Protein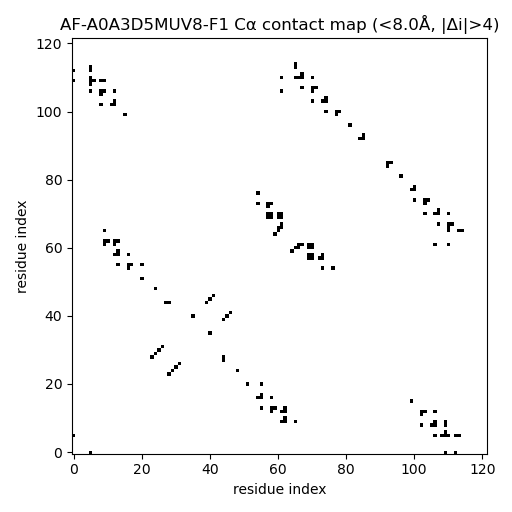 AF-A0A3D5MUV8-F1 (afdb_monomer)

Solvent-accessible surface area (backbone atoms only — not comparable to full-atom values): 6501 Å² total; per-residue (Å²): 137,54,68,70,56,32,53,49,41,34,52,46,48,39,54,48,43,51,50,52,44,54,51,50,46,42,62,73,48,60,68,50,51,91,74,64,47,78,63,52,45,62,74,50,47,50,56,50,53,52,51,48,50,51,53,45,52,26,32,46,36,27,52,77,68,40,32,53,65,29,26,51,50,45,40,56,49,50,55,55,54,43,56,62,48,60,71,50,86,58,76,66,54,56,57,57,45,54,52,51,51,50,51,34,54,49,30,37,54,28,22,52,51,56,51,54,53,63,59,71,78,107

Foldseek 3Di:
DDLVLLLVLLVVLLVVLVVVLVVCCCVQDVPCVVVDDPVCCVPPVVVSVVLSVLLNVLSVCCNPVVDLVSLVVNLVSLVVVLVVQVVVPDPVSVVVSVVSNVSSVVSNVSSVVVVVVVVVVD

pLDDT: mean 83.93, std 10.32, range [44.41, 94.69]

Sequence (122 aa):
MNEEEAVRVIKQIRNSSIGITVLYFMFSVILPIRSFEADMFIYEIIPIVVMLAIFNGLAFGVYRYRSRVCAIVLFIFSIFMLKELLAIDGKAPLLICAMLWYIYYKGIKATFYFHNNRLADY

Radius of gyration: 16.48 Å; Cα contacts (8 Å, |Δi|>4): 92; chains: 1; bounding box: 38×30×50 Å

Secondary structure (DSSP, 8-state):
--HHHHHHHHHHHHHHHHHHHHHHHIIIIITTGGG--HHHIIIIIHHHHHHHHHHHHHHHHHHHH--HHHHHHHHHHHHHHHHHHHTS--HHHHHHHHHHHHHHHHHHHHHHHHHHHHHHT-

Nearest PDB structures (foldseek):
  8e0m-assembly2_E  TM=4.692E-01  e=4.981E+00  synthetic construct
  2kx9-assembly1_A  TM=3.921E-01  e=5.869E+00  Escherichia coli K-12

Mean predicted aligned error: 5.88 Å

Structure (mmCIF, N/CA/C/O backbone):
data_AF-A0A3D5MUV8-F1
#
_entry.id   AF-A0A3D5MUV8-F1
#
loop_
_atom_site.group_PDB
_atom_site.id
_atom_site.type_symbol
_atom_site.label_atom_id
_atom_site.label_alt_id
_atom_site.label_comp_id
_atom_site.label_asym_id
_atom_site.label_entity_id
_atom_site.label_seq_id
_atom_site.pdbx_PDB_ins_code
_atom_site.Cartn_x
_atom_site.Cartn_y
_atom_site.Cartn_z
_atom_site.occupancy
_atom_site.B_iso_or_equiv
_atom_site.auth_seq_id
_atom_site.auth_comp_id
_atom_site.auth_asym_id
_atom_site.auth_atom_id
_atom_site.pdbx_PDB_model_num
ATOM 1 N N . MET A 1 1 ? -12.946 7.926 16.228 1.00 82.31 1 MET A N 1
ATOM 2 C CA . MET A 1 1 ? -13.227 7.246 14.948 1.00 82.31 1 MET A CA 1
ATOM 3 C C . MET A 1 1 ? -14.441 6.368 15.169 1.00 82.31 1 MET A C 1
ATOM 5 O O . MET A 1 1 ? -14.496 5.704 16.198 1.00 82.31 1 MET A O 1
ATOM 9 N N . ASN A 1 2 ? -15.415 6.442 14.268 1.00 89.75 2 ASN A N 1
ATOM 10 C CA . ASN A 1 2 ? -16.637 5.636 14.303 1.00 89.75 2 ASN A CA 1
ATOM 11 C C . ASN A 1 2 ? -16.506 4.417 13.366 1.00 89.75 2 ASN A C 1
ATOM 13 O O . ASN A 1 2 ? -15.533 4.307 12.613 1.00 89.75 2 ASN A O 1
ATOM 17 N N . GLU A 1 3 ? -17.466 3.494 13.421 1.00 88.44 3 GLU A N 1
ATOM 18 C CA . GLU A 1 3 ? -17.416 2.252 12.642 1.00 88.44 3 GLU A CA 1
ATOM 19 C C . GLU A 1 3 ? -17.402 2.511 11.129 1.00 88.44 3 GLU A C 1
ATOM 21 O O . GLU A 1 3 ? -16.582 1.940 10.407 1.00 88.44 3 GLU A O 1
ATOM 26 N N . GLU A 1 4 ? -18.236 3.435 10.648 1.00 90.62 4 GLU A N 1
ATOM 27 C CA . GLU A 1 4 ? -18.293 3.799 9.231 1.00 90.62 4 GLU A CA 1
ATOM 28 C C . GLU A 1 4 ? -16.952 4.330 8.703 1.00 90.62 4 GLU A C 1
ATOM 30 O O . GLU A 1 4 ? -16.504 3.931 7.622 1.00 90.62 4 GLU A O 1
ATOM 35 N N . GLU A 1 5 ? -16.280 5.201 9.466 1.00 90.25 5 GLU A N 1
ATOM 36 C CA . GLU A 1 5 ? -14.949 5.711 9.130 1.00 90.25 5 GLU A CA 1
ATOM 37 C C . GLU A 1 5 ? -13.929 4.568 9.106 1.00 90.25 5 GLU A C 1
ATOM 39 O O . GLU A 1 5 ? -13.156 4.457 8.153 1.00 90.25 5 GLU A O 1
ATOM 44 N N . ALA A 1 6 ? -13.964 3.666 10.090 1.00 89.25 6 ALA A N 1
ATOM 45 C CA . ALA A 1 6 ? -13.054 2.525 10.161 1.00 89.25 6 ALA A CA 1
ATOM 46 C C . ALA A 1 6 ? -13.225 1.567 8.965 1.00 89.25 6 ALA A C 1
ATOM 48 O O . ALA A 1 6 ? -12.240 1.107 8.375 1.00 89.25 6 ALA A O 1
ATOM 49 N N . VAL A 1 7 ? -14.469 1.286 8.554 1.00 90.50 7 VAL A N 1
ATOM 50 C CA . VAL A 1 7 ? -14.760 0.485 7.354 1.00 90.50 7 VAL A CA 1
ATOM 51 C C . VAL A 1 7 ? -14.261 1.193 6.096 1.00 90.50 7 VAL A C 1
ATOM 53 O O . VAL A 1 7 ? -13.636 0.552 5.244 1.00 90.50 7 VAL A O 1
ATOM 56 N N . ARG A 1 8 ? -14.510 2.502 5.974 1.00 92.75 8 ARG A N 1
ATOM 57 C CA . ARG A 1 8 ? -14.096 3.305 4.817 1.00 92.75 8 ARG A CA 1
ATOM 58 C C . ARG A 1 8 ? -12.580 3.325 4.661 1.00 92.75 8 ARG A C 1
ATOM 60 O O . ARG A 1 8 ? -12.092 3.064 3.565 1.00 92.75 8 ARG A O 1
ATOM 67 N N . VAL A 1 9 ? -11.845 3.563 5.744 1.00 92.62 9 VAL A N 1
ATOM 68 C CA . VAL A 1 9 ? -10.375 3.575 5.751 1.00 92.62 9 VAL A CA 1
ATOM 69 C C . VAL A 1 9 ? -9.815 2.223 5.308 1.00 92.62 9 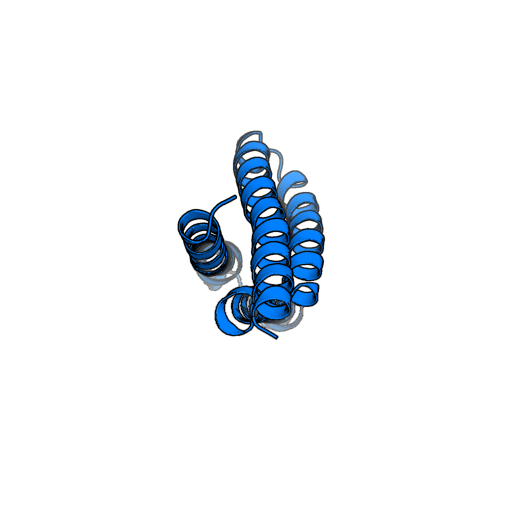VAL A C 1
ATOM 71 O O . 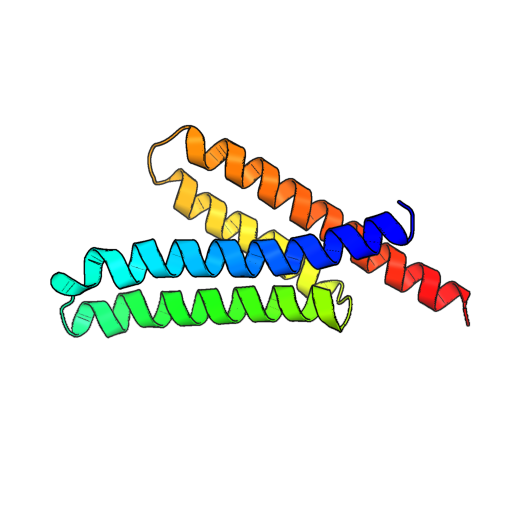VAL A 1 9 ? -8.905 2.166 4.487 1.00 92.62 9 VAL A O 1
ATOM 74 N N . ILE A 1 10 ? -10.383 1.111 5.776 1.00 92.00 10 ILE A N 1
ATOM 75 C CA . ILE A 1 10 ? -9.886 -0.218 5.394 1.00 92.00 10 ILE A CA 1
ATOM 76 C C . ILE A 1 10 ? -10.184 -0.555 3.926 1.00 92.00 10 ILE A C 1
ATOM 78 O O . ILE A 1 10 ? -9.354 -1.173 3.257 1.00 92.00 10 ILE A O 1
ATOM 82 N N . LYS A 1 11 ? -11.319 -0.097 3.383 1.00 92.44 11 LYS A N 1
ATOM 83 C CA . LYS A 1 11 ? -11.574 -0.153 1.934 1.00 92.44 11 LYS A CA 1
ATOM 84 C C . LYS A 1 11 ? -10.581 0.717 1.157 1.00 92.44 11 LYS A C 1
ATOM 86 O O . LYS A 1 11 ? -10.064 0.276 0.136 1.00 92.44 11 LYS A O 1
ATOM 91 N N . GLN A 1 12 ? -10.275 1.917 1.656 1.00 92.75 12 GLN A N 1
ATOM 92 C CA . GLN A 1 12 ? -9.291 2.810 1.040 1.00 92.75 12 GLN A CA 1
ATOM 93 C C . GLN A 1 12 ? -7.900 2.177 0.980 1.00 92.75 12 GLN A C 1
ATOM 95 O O . GLN A 1 12 ? -7.290 2.250 -0.074 1.00 92.75 12 GLN A O 1
ATOM 100 N N . ILE A 1 13 ? -7.442 1.493 2.035 1.00 92.81 13 ILE A N 1
ATOM 101 C CA . ILE A 1 13 ? -6.160 0.759 2.042 1.00 92.81 13 ILE A CA 1
ATOM 102 C C . ILE A 1 13 ? -6.096 -0.276 0.919 1.00 92.81 13 ILE A C 1
AT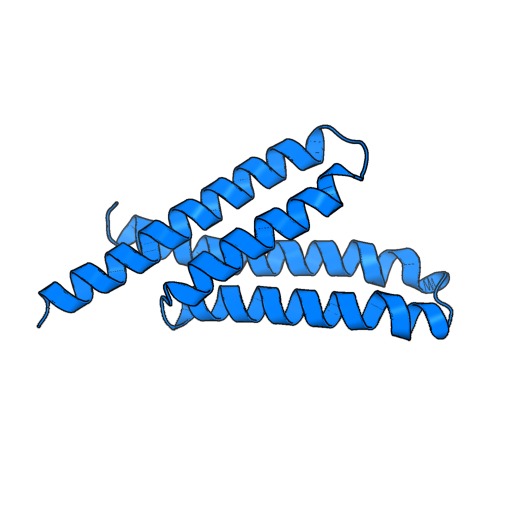OM 104 O O . ILE A 1 13 ? -5.073 -0.412 0.252 1.00 92.81 13 ILE A O 1
ATOM 108 N N . ARG A 1 14 ? -7.188 -1.016 0.698 1.00 92.94 14 ARG A N 1
ATOM 109 C CA . ARG A 1 14 ? -7.237 -2.015 -0.372 1.00 92.94 14 ARG A CA 1
ATOM 110 C C . ARG A 1 14 ? -7.221 -1.360 -1.750 1.00 92.94 14 ARG A C 1
ATOM 112 O O . ARG A 1 14 ? -6.476 -1.790 -2.624 1.00 92.94 14 ARG A O 1
ATOM 119 N N . ASN A 1 15 ? -8.024 -0.319 -1.943 1.00 92.62 15 ASN A N 1
ATOM 120 C CA . ASN A 1 15 ? -8.087 0.383 -3.221 1.00 92.62 15 ASN A CA 1
ATOM 121 C C . ASN A 1 15 ? -6.766 1.099 -3.533 1.00 92.62 15 ASN A C 1
ATOM 123 O O . ASN A 1 15 ? -6.3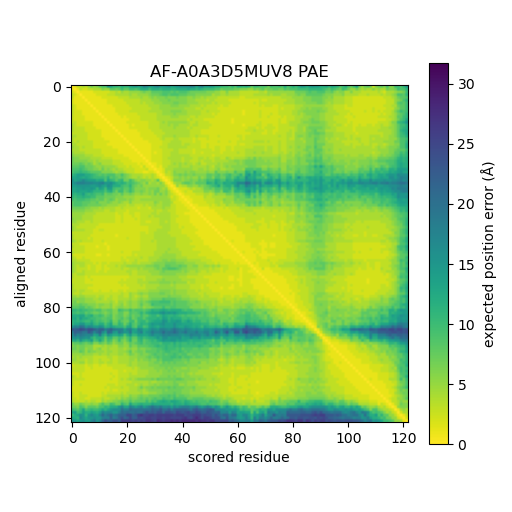06 1.053 -4.671 1.00 92.62 15 ASN A O 1
ATOM 127 N N . SER A 1 16 ? -6.124 1.705 -2.530 1.00 90.81 16 SER A N 1
ATOM 128 C CA . SER A 1 16 ? -4.816 2.337 -2.688 1.00 90.81 16 SER A CA 1
ATOM 129 C C . SER A 1 16 ? -3.737 1.307 -2.993 1.00 90.81 16 SER A C 1
ATOM 131 O O . SER A 1 16 ? -2.904 1.571 -3.852 1.00 90.81 16 SER A O 1
ATOM 133 N N . SER A 1 17 ? -3.759 0.121 -2.366 1.00 91.69 17 SER A N 1
ATOM 134 C CA . SER A 1 17 ? -2.764 -0.916 -2.666 1.00 91.69 17 SER A CA 1
ATOM 135 C C . SER A 1 17 ? -2.858 -1.391 -4.112 1.00 91.69 17 SER A C 1
ATOM 137 O O . SER A 1 17 ? -1.836 -1.502 -4.787 1.00 91.69 17 SER A O 1
ATOM 139 N N . ILE A 1 18 ? -4.081 -1.614 -4.603 1.00 91.69 18 ILE A N 1
ATOM 140 C CA . ILE A 1 18 ? -4.335 -1.993 -5.996 1.00 91.69 18 ILE A CA 1
ATOM 141 C C . ILE A 1 18 ? -3.869 -0.873 -6.930 1.00 91.69 18 ILE A C 1
ATOM 143 O O . ILE A 1 18 ? -3.121 -1.143 -7.864 1.00 91.69 18 ILE A O 1
ATOM 147 N N . GLY A 1 19 ? -4.244 0.380 -6.650 1.00 90.19 19 GLY A N 1
ATOM 148 C CA . GLY A 1 19 ? -3.842 1.532 -7.460 1.00 90.19 19 GLY A CA 1
ATOM 149 C C . GLY A 1 19 ? -2.323 1.691 -7.557 1.00 90.19 19 GLY A C 1
ATOM 150 O O . GLY A 1 19 ? -1.791 1.803 -8.657 1.00 90.19 19 GLY A O 1
ATOM 151 N N . ILE A 1 20 ? -1.616 1.618 -6.423 1.00 87.31 20 ILE A N 1
ATOM 152 C CA . ILE A 1 20 ? -0.145 1.660 -6.377 1.00 87.31 20 ILE A CA 1
ATOM 153 C C . ILE A 1 20 ? 0.448 0.517 -7.194 1.00 87.31 20 ILE A C 1
ATOM 155 O O . ILE A 1 20 ? 1.383 0.731 -7.950 1.00 87.31 20 ILE A O 1
ATOM 159 N N . THR A 1 21 ? -0.106 -0.686 -7.068 1.00 89.25 21 THR A N 1
ATOM 160 C CA . THR A 1 21 ? 0.405 -1.868 -7.769 1.00 89.25 21 THR A CA 1
ATOM 161 C C . THR A 1 21 ? 0.263 -1.740 -9.273 1.00 89.25 21 THR A C 1
ATOM 163 O O . THR A 1 21 ? 1.211 -2.025 -9.994 1.00 89.25 21 THR A O 1
ATOM 166 N N . VAL A 1 22 ? -0.898 -1.285 -9.746 1.00 89.69 22 VAL A N 1
ATOM 167 C CA . VAL A 1 22 ? -1.140 -1.063 -11.175 1.00 89.69 22 VAL A CA 1
ATOM 168 C C . VAL A 1 22 ? -0.202 0.013 -11.711 1.00 89.69 22 VAL A C 1
ATOM 170 O O . VAL A 1 22 ? 0.421 -0.197 -12.748 1.00 89.69 22 VAL A O 1
ATOM 173 N N . LEU A 1 23 ? -0.051 1.131 -10.992 1.00 86.88 23 LEU A N 1
ATOM 174 C CA . LEU A 1 23 ? 0.869 2.200 -11.378 1.00 86.88 23 LEU A CA 1
ATOM 175 C C . LEU A 1 23 ? 2.311 1.691 -11.442 1.00 86.88 23 LEU A C 1
ATOM 177 O O . LEU A 1 23 ? 2.961 1.827 -12.473 1.00 86.88 23 LEU A O 1
ATOM 181 N N . TYR A 1 24 ? 2.797 1.055 -10.379 1.00 84.62 24 TYR A N 1
ATOM 182 C CA . TYR A 1 24 ? 4.172 0.566 -10.311 1.00 84.62 24 TYR A CA 1
ATOM 183 C C . TYR A 1 24 ? 4.445 -0.497 -11.383 1.00 84.62 24 TYR A C 1
ATOM 185 O O . TYR A 1 24 ?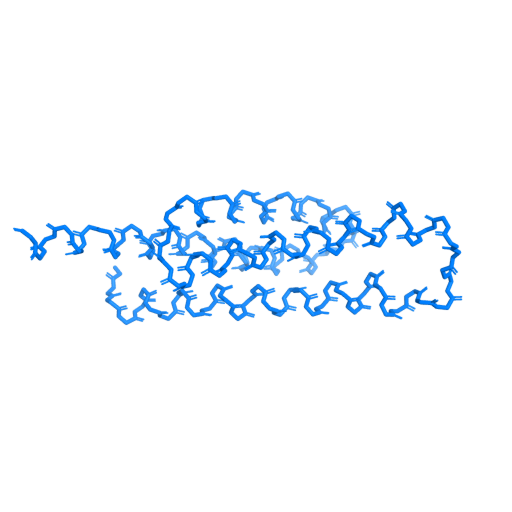 5.463 -0.445 -12.061 1.00 84.62 24 TYR A O 1
ATOM 193 N N . PHE A 1 25 ? 3.503 -1.413 -11.619 1.00 85.88 25 PHE A N 1
ATOM 194 C CA . PHE A 1 25 ? 3.624 -2.406 -12.684 1.00 85.88 25 PHE A CA 1
ATOM 195 C C . PHE A 1 25 ? 3.642 -1.763 -14.081 1.00 85.88 25 PHE A C 1
ATOM 197 O O . PHE A 1 25 ? 4.453 -2.146 -14.924 1.00 85.88 25 PHE A O 1
ATOM 204 N N . MET A 1 26 ? 2.804 -0.749 -14.332 1.00 85.50 26 MET A N 1
ATOM 205 C CA . MET A 1 26 ? 2.845 0.001 -15.592 1.00 85.50 26 MET A CA 1
ATOM 206 C C . MET A 1 26 ? 4.212 0.657 -15.817 1.00 85.50 26 MET A C 1
ATOM 208 O O . MET A 1 26 ? 4.787 0.491 -16.891 1.00 85.50 26 MET A O 1
ATOM 212 N N . PHE A 1 27 ? 4.736 1.375 -14.821 1.00 83.12 27 PHE A N 1
ATOM 213 C CA . PHE A 1 27 ? 5.985 2.127 -14.960 1.00 83.12 27 PHE A CA 1
ATOM 214 C C . PHE A 1 27 ? 7.231 1.237 -14.990 1.00 83.12 27 PHE A C 1
ATOM 216 O O . PHE A 1 27 ? 8.124 1.493 -15.790 1.00 83.12 27 PHE A O 1
ATOM 223 N N . SER A 1 28 ? 7.287 0.196 -14.160 1.00 79.50 28 SER A N 1
ATOM 224 C CA . SER A 1 28 ? 8.482 -0.642 -14.015 1.00 79.50 28 SER A CA 1
ATOM 225 C C . SER A 1 28 ? 8.523 -1.833 -14.967 1.00 79.50 28 SER A C 1
ATOM 227 O O . SER A 1 28 ? 9.603 -2.344 -15.228 1.00 79.50 28 SER A O 1
ATOM 229 N N . VAL A 1 29 ? 7.377 -2.295 -15.480 1.00 81.62 29 VAL A N 1
ATOM 230 C CA . VAL A 1 29 ? 7.317 -3.485 -16.347 1.00 81.62 29 VAL A CA 1
ATOM 231 C C . VAL A 1 29 ? 6.847 -3.133 -17.753 1.00 81.62 29 VAL A C 1
ATOM 233 O O . VAL A 1 29 ? 7.504 -3.480 -18.727 1.00 81.62 29 VAL A O 1
ATOM 236 N N . ILE A 1 30 ? 5.714 -2.438 -17.885 1.00 84.25 30 ILE A N 1
ATOM 237 C CA . ILE A 1 30 ? 5.081 -2.242 -19.200 1.00 84.25 30 ILE A CA 1
ATOM 238 C C . ILE A 1 30 ? 5.822 -1.196 -20.040 1.00 84.25 30 ILE A C 1
ATOM 240 O O . ILE A 1 30 ? 6.092 -1.444 -21.214 1.00 84.25 30 ILE A O 1
ATOM 244 N N . LEU A 1 31 ? 6.156 -0.036 -19.469 1.00 81.81 31 LEU A N 1
ATOM 245 C CA . LEU A 1 31 ? 6.843 1.031 -20.207 1.00 81.81 31 LEU A CA 1
ATOM 246 C C . LEU A 1 31 ? 8.232 0.615 -20.738 1.00 81.81 31 LEU A C 1
ATOM 248 O O . LEU A 1 31 ? 8.481 0.830 -21.926 1.00 81.81 31 LEU A O 1
ATOM 252 N N . PRO A 1 32 ? 9.117 -0.013 -19.940 1.00 79.88 32 PRO A N 1
ATOM 253 C CA . PRO A 1 32 ? 10.436 -0.438 -20.410 1.00 79.88 32 PRO A CA 1
ATOM 254 C C . PRO A 1 32 ? 10.442 -1.814 -21.102 1.00 79.88 32 PRO A C 1
ATOM 256 O O . PRO A 1 32 ? 11.515 -2.348 -21.371 1.00 79.88 32 PRO A O 1
ATOM 259 N N . ILE A 1 33 ? 9.285 -2.403 -21.444 1.00 82.75 33 ILE A N 1
ATOM 260 C CA . ILE A 1 33 ? 9.227 -3.792 -21.941 1.00 82.75 33 ILE A CA 1
ATOM 261 C C . ILE A 1 33 ? 10.063 -4.039 -23.203 1.00 82.75 33 ILE A C 1
ATOM 263 O O . ILE A 1 33 ? 10.587 -5.129 -23.409 1.00 82.75 33 ILE A O 1
ATOM 267 N N . ARG A 1 34 ? 10.209 -3.013 -24.050 1.00 79.69 34 ARG A N 1
ATOM 268 C CA . ARG A 1 34 ? 10.988 -3.087 -25.297 1.00 79.69 34 ARG A CA 1
ATOM 269 C C . ARG A 1 34 ? 12.499 -3.079 -25.077 1.00 79.69 34 ARG A C 1
ATOM 271 O O . ARG A 1 34 ? 13.228 -3.416 -26.000 1.00 79.69 34 ARG A O 1
ATOM 278 N N . SER A 1 35 ? 12.948 -2.671 -23.896 1.00 78.88 35 SER A N 1
ATOM 279 C CA . SER A 1 35 ? 14.357 -2.623 -23.508 1.00 78.88 35 SER A CA 1
ATOM 280 C C . SER A 1 35 ? 14.777 -3.814 -22.652 1.00 78.88 35 SER A C 1
ATOM 282 O O . SER A 1 35 ? 15.925 -3.849 -22.239 1.00 78.88 35 SER A O 1
ATOM 284 N N . PHE A 1 36 ? 13.895 -4.781 -22.368 1.00 79.00 36 PHE A N 1
ATOM 285 C CA . PHE A 1 36 ? 14.262 -5.903 -21.508 1.00 79.00 36 PHE A CA 1
ATOM 286 C C . PHE A 1 36 ? 15.182 -6.912 -22.188 1.00 79.00 36 PHE A C 1
ATOM 288 O O . PHE A 1 36 ? 14.833 -7.546 -23.182 1.00 79.00 36 PHE A O 1
ATOM 295 N N . GLU A 1 37 ? 16.325 -7.118 -21.549 1.00 83.50 37 GLU A N 1
ATOM 296 C CA . GLU A 1 37 ? 17.190 -8.272 -21.726 1.00 83.50 37 GLU A CA 1
ATOM 297 C C . GLU A 1 37 ? 16.818 -9.345 -20.690 1.00 83.50 37 GLU A C 1
ATOM 299 O O . GLU A 1 37 ? 16.216 -9.046 -19.651 1.00 83.50 37 GLU A O 1
ATOM 304 N N . ALA A 1 38 ? 17.160 -10.608 -20.959 1.00 77.62 38 ALA A N 1
ATOM 305 C CA . ALA A 1 38 ? 16.801 -11.728 -20.083 1.00 77.62 38 ALA A CA 1
ATOM 306 C C . ALA A 1 38 ? 17.336 -11.554 -18.646 1.00 77.62 38 ALA A C 1
ATOM 308 O O . ALA A 1 38 ? 16.646 -11.908 -17.688 1.00 77.62 38 ALA A O 1
ATOM 309 N N . ASP A 1 39 ? 18.509 -10.937 -18.494 1.00 81.56 39 ASP A N 1
ATOM 310 C CA . ASP A 1 39 ? 19.116 -10.673 -17.189 1.00 81.56 39 ASP A CA 1
ATOM 311 C C . ASP A 1 39 ? 18.325 -9.618 -16.394 1.00 81.56 39 ASP A C 1
ATOM 313 O O . ASP A 1 39 ? 18.033 -9.828 -15.215 1.00 81.56 39 ASP A O 1
ATOM 317 N N . MET A 1 40 ? 17.853 -8.540 -17.035 1.00 78.75 40 MET A N 1
ATOM 318 C CA . MET A 1 40 ? 16.992 -7.542 -16.375 1.00 78.75 40 MET A CA 1
ATOM 319 C C . MET A 1 40 ? 15.678 -8.150 -15.875 1.00 78.75 40 MET A C 1
ATOM 321 O O . MET A 1 40 ? 15.183 -7.792 -14.804 1.00 78.75 40 MET A O 1
ATOM 325 N N . PHE A 1 41 ? 15.114 -9.113 -16.606 1.00 78.75 41 PHE A N 1
ATOM 326 C CA . PHE A 1 41 ? 13.892 -9.782 -16.167 1.00 78.75 41 PHE A CA 1
ATOM 327 C C . PHE A 1 41 ? 14.090 -10.527 -14.836 1.00 78.75 41 PHE A C 1
ATOM 329 O O . PHE A 1 41 ? 13.257 -10.426 -13.932 1.00 78.75 41 PHE A O 1
ATOM 336 N N . ILE A 1 42 ? 15.204 -11.248 -14.692 1.00 82.00 42 ILE A N 1
ATOM 337 C CA . ILE A 1 42 ? 15.485 -12.044 -13.492 1.00 82.00 42 ILE A CA 1
ATOM 338 C C . ILE A 1 42 ? 15.876 -11.147 -12.314 1.00 82.00 42 ILE A C 1
ATOM 340 O O . ILE A 1 42 ? 15.375 -11.347 -11.206 1.00 82.00 42 ILE A O 1
ATOM 344 N N . TYR A 1 43 ? 16.749 -10.164 -12.542 1.00 84.25 43 TYR A N 1
ATOM 345 C CA . TYR A 1 43 ? 17.336 -9.366 -11.464 1.00 84.25 43 TYR A CA 1
ATOM 346 C C . TYR A 1 43 ? 16.499 -8.155 -11.046 1.00 84.25 43 TYR A C 1
ATOM 348 O O . TYR A 1 43 ? 16.622 -7.719 -9.903 1.00 84.25 43 TYR A O 1
ATOM 356 N N . GLU A 1 44 ? 15.622 -7.637 -11.909 1.00 82.62 44 GLU A N 1
ATOM 357 C CA . GLU A 1 44 ? 14.833 -6.435 -11.606 1.00 82.62 44 GLU A CA 1
ATOM 358 C C . GLU A 1 44 ? 13.332 -6.734 -11.539 1.00 82.62 44 GLU A C 1
ATOM 360 O O . GLU A 1 44 ? 12.668 -6.403 -10.553 1.00 82.62 44 GLU A O 1
ATOM 365 N N . ILE A 1 45 ? 12.782 -7.436 -12.534 1.00 84.38 45 ILE A N 1
ATOM 366 C CA . ILE A 1 45 ? 11.326 -7.622 -12.642 1.00 84.38 45 ILE A CA 1
ATOM 367 C C . ILE A 1 45 ? 10.788 -8.623 -11.625 1.00 84.38 45 ILE A C 1
ATOM 369 O O . ILE A 1 45 ? 9.787 -8.331 -10.964 1.00 84.38 45 ILE A O 1
ATOM 373 N N . ILE A 1 46 ? 11.438 -9.777 -11.446 1.00 86.88 46 ILE A N 1
ATOM 374 C CA . ILE A 1 46 ? 10.991 -10.775 -10.460 1.00 86.88 46 ILE A CA 1
ATOM 375 C C . ILE A 1 46 ? 10.948 -10.178 -9.039 1.00 86.88 46 ILE A C 1
ATOM 377 O O . ILE A 1 46 ? 9.891 -10.280 -8.403 1.00 86.88 46 ILE A O 1
ATOM 381 N N . PRO A 1 47 ? 12.005 -9.510 -8.528 1.00 87.12 47 PRO A N 1
ATOM 382 C CA . PRO A 1 47 ? 11.959 -8.863 -7.218 1.00 87.12 47 PRO A CA 1
ATOM 383 C C . PRO A 1 47 ? 10.827 -7.844 -7.078 1.00 87.12 47 PRO A C 1
ATOM 385 O O . PRO A 1 47 ? 10.126 -7.856 -6.065 1.00 87.12 47 PRO A O 1
ATOM 388 N N . ILE A 1 48 ? 10.589 -7.015 -8.100 1.00 85.44 48 ILE A N 1
ATOM 389 C CA . ILE A 1 48 ? 9.501 -6.026 -8.100 1.00 85.44 48 ILE A CA 1
ATOM 390 C C . ILE A 1 48 ? 8.135 -6.715 -8.021 1.00 85.44 48 ILE A C 1
ATOM 392 O O . ILE A 1 48 ? 7.290 -6.334 -7.210 1.00 85.44 48 ILE A O 1
ATOM 396 N N . VAL A 1 49 ? 7.901 -7.760 -8.817 1.00 87.88 49 VAL A N 1
ATOM 397 C CA . VAL A 1 49 ? 6.629 -8.499 -8.799 1.00 87.88 49 VAL A CA 1
ATOM 398 C C . VAL A 1 49 ? 6.395 -9.159 -7.438 1.00 87.88 49 VAL A C 1
ATOM 400 O O . VAL A 1 49 ? 5.293 -9.066 -6.891 1.00 87.88 49 VAL A O 1
ATOM 403 N N . VAL A 1 50 ? 7.427 -9.770 -6.850 1.00 90.94 50 VAL A N 1
ATOM 404 C CA . VAL A 1 50 ? 7.358 -10.362 -5.503 1.00 90.94 50 VAL A CA 1
ATOM 405 C C . VAL A 1 50 ? 7.055 -9.289 -4.456 1.00 90.94 50 VAL A C 1
ATOM 407 O O . VAL A 1 50 ? 6.172 -9.471 -3.616 1.00 90.94 50 VAL A O 1
ATOM 410 N N . MET A 1 51 ? 7.726 -8.142 -4.536 1.00 88.75 51 MET A N 1
ATOM 411 C CA . MET A 1 51 ? 7.504 -7.000 -3.654 1.00 88.75 51 MET A CA 1
ATOM 412 C C . MET A 1 51 ? 6.044 -6.516 -3.709 1.00 88.75 51 MET A C 1
ATOM 414 O O . MET A 1 51 ? 5.402 -6.337 -2.670 1.00 88.75 51 MET A O 1
ATOM 418 N N . LEU A 1 52 ? 5.491 -6.359 -4.914 1.00 89.44 52 LEU A N 1
ATOM 419 C CA . LEU A 1 52 ? 4.101 -5.953 -5.135 1.00 89.44 52 LEU A CA 1
ATOM 420 C C . LEU A 1 52 ? 3.092 -7.007 -4.654 1.00 89.44 52 LEU A C 1
ATOM 422 O O . LEU A 1 52 ? 2.027 -6.658 -4.126 1.00 89.44 52 LEU A O 1
ATOM 426 N N . ALA A 1 53 ? 3.420 -8.292 -4.799 1.00 91.94 53 ALA A N 1
ATOM 427 C CA . ALA A 1 53 ? 2.607 -9.388 -4.284 1.00 91.94 53 ALA A CA 1
ATOM 428 C C . ALA A 1 53 ? 2.548 -9.364 -2.749 1.00 91.94 53 ALA A C 1
ATOM 430 O O . ALA A 1 53 ? 1.456 -9.425 -2.178 1.00 91.94 53 ALA A O 1
ATOM 431 N N . ILE A 1 54 ? 3.693 -9.186 -2.077 1.00 93.38 54 ILE A N 1
ATOM 432 C CA . ILE A 1 54 ? 3.771 -9.041 -0.613 1.00 93.38 54 ILE A CA 1
ATOM 433 C C . ILE A 1 54 ? 2.958 -7.827 -0.156 1.00 93.38 54 ILE A C 1
ATOM 435 O O . ILE A 1 54 ? 2.133 -7.937 0.753 1.00 93.38 54 ILE A O 1
ATOM 439 N N . PHE A 1 55 ? 3.126 -6.684 -0.822 1.00 91.88 55 PHE A N 1
ATOM 440 C CA . PHE A 1 55 ? 2.398 -5.458 -0.506 1.00 91.88 55 PHE A CA 1
ATOM 441 C C . PHE A 1 55 ? 0.874 -5.639 -0.589 1.00 91.88 55 PHE A C 1
ATOM 443 O O . PHE A 1 55 ? 0.141 -5.278 0.338 1.00 91.88 55 PHE A O 1
ATOM 450 N N . ASN A 1 56 ? 0.377 -6.274 -1.656 1.00 92.94 56 ASN A N 1
ATOM 451 C CA . ASN A 1 56 ? -1.047 -6.593 -1.774 1.00 92.94 56 ASN A CA 1
ATOM 452 C C . ASN A 1 56 ? -1.518 -7.643 -0.778 1.00 92.94 56 ASN A C 1
ATOM 454 O O . ASN A 1 56 ? -2.662 -7.556 -0.331 1.00 92.94 56 ASN A O 1
ATOM 458 N N . GLY A 1 57 ? -0.677 -8.621 -0.445 1.00 94.69 57 GLY A N 1
ATOM 459 C CA . GLY A 1 57 ? -0.970 -9.625 0.573 1.00 94.69 57 GLY A CA 1
ATOM 460 C C . GLY A 1 57 ? -1.189 -8.981 1.941 1.00 94.69 57 GLY A C 1
ATOM 461 O O . GLY A 1 57 ? -2.188 -9.256 2.607 1.00 94.69 57 GLY A O 1
ATOM 462 N N . LEU A 1 58 ? -0.325 -8.037 2.320 1.00 93.94 58 LEU A N 1
ATOM 463 C CA . LEU A 1 58 ? -0.465 -7.254 3.549 1.00 93.94 58 LEU A CA 1
ATOM 464 C C . LEU A 1 58 ? -1.747 -6.412 3.540 1.00 93.94 58 LEU A C 1
ATOM 466 O O . LEU A 1 58 ? -2.534 -6.481 4.486 1.00 93.94 58 LEU A O 1
ATOM 470 N N . ALA A 1 59 ? -2.012 -5.676 2.457 1.00 94.06 59 ALA A N 1
ATOM 471 C CA . ALA A 1 59 ? -3.238 -4.889 2.321 1.00 94.06 59 ALA A CA 1
ATOM 472 C C . ALA A 1 59 ? -4.505 -5.764 2.354 1.00 94.06 59 ALA A C 1
ATOM 474 O O . ALA A 1 59 ? -5.510 -5.389 2.962 1.00 94.06 59 ALA A O 1
ATOM 475 N N . PHE A 1 60 ? -4.459 -6.961 1.760 1.00 94.44 60 PHE A N 1
ATOM 476 C CA . PHE A 1 60 ? -5.535 -7.946 1.850 1.00 94.44 60 PHE A CA 1
ATOM 477 C C . PHE A 1 60 ? -5.730 -8.449 3.286 1.00 94.44 60 PHE A C 1
ATOM 479 O O . PHE A 1 60 ? -6.867 -8.551 3.743 1.00 94.44 60 PHE A O 1
ATOM 486 N N . GLY A 1 61 ? -4.647 -8.689 4.029 1.00 91.62 61 GLY A N 1
ATOM 487 C CA . GLY A 1 61 ? -4.698 -9.055 5.446 1.00 91.62 61 GLY A CA 1
ATOM 488 C C . GLY A 1 61 ? -5.377 -7.992 6.316 1.00 91.62 61 GLY A C 1
ATOM 489 O O . GLY A 1 61 ? -6.198 -8.316 7.180 1.00 91.62 61 GLY A O 1
ATOM 490 N N . VAL A 1 62 ? -5.109 -6.712 6.040 1.00 93.38 62 VAL A N 1
ATOM 491 C CA . VAL A 1 62 ? -5.806 -5.584 6.681 1.00 93.38 62 VAL A CA 1
ATOM 492 C C . VAL A 1 62 ? -7.281 -5.551 6.283 1.00 93.38 62 VAL A C 1
ATOM 494 O O . VAL A 1 62 ? -8.146 -5.386 7.140 1.00 93.38 62 VAL A O 1
ATOM 497 N N . TYR A 1 63 ? -7.591 -5.748 5.002 1.00 93.06 63 TYR A N 1
ATOM 498 C CA . TYR A 1 63 ? -8.958 -5.699 4.490 1.00 93.06 63 TYR A CA 1
ATOM 499 C C . TYR A 1 63 ? -9.849 -6.832 5.013 1.00 93.06 63 TYR A C 1
ATOM 501 O O . TYR A 1 63 ? -10.929 -6.581 5.556 1.00 93.06 63 TYR A O 1
ATOM 509 N N . ARG A 1 64 ? -9.397 -8.081 4.867 1.00 91.19 64 ARG A N 1
ATOM 510 C CA . ARG A 1 64 ? -10.196 -9.278 5.145 1.00 91.19 64 ARG A CA 1
ATOM 511 C C . ARG A 1 64 ? -10.234 -9.624 6.626 1.00 91.19 64 ARG A C 1
ATOM 513 O O . ARG A 1 64 ? -11.308 -9.920 7.143 1.00 91.19 64 ARG A O 1
ATOM 520 N N . TYR A 1 65 ? -9.078 -9.591 7.286 1.00 90.56 65 TYR A N 1
ATOM 521 C CA . TYR A 1 65 ? -8.917 -10.067 8.663 1.00 90.56 65 TYR A CA 1
ATOM 522 C C . TYR A 1 65 ? -8.772 -8.939 9.680 1.00 90.56 65 TYR A C 1
ATOM 524 O O . TYR A 1 65 ? -8.705 -9.214 10.875 1.00 90.56 65 TYR A O 1
ATOM 532 N N . ARG A 1 66 ? -8.715 -7.674 9.231 1.00 90.06 66 ARG A N 1
ATOM 533 C CA . ARG A 1 66 ? -8.491 -6.509 10.105 1.00 90.06 66 ARG A CA 1
ATOM 534 C C . ARG A 1 66 ? -7.211 -6.666 10.941 1.00 90.06 66 ARG A C 1
ATOM 536 O O . ARG A 1 66 ? -7.133 -6.197 12.072 1.00 90.06 66 ARG A O 1
ATOM 543 N N . SER A 1 67 ? -6.205 -7.347 10.380 1.00 91.06 67 SER A N 1
ATOM 544 C CA . SER A 1 67 ? -4.975 -7.704 11.090 1.00 91.06 67 SER A CA 1
ATOM 545 C C . SER A 1 67 ? -4.133 -6.470 11.419 1.00 91.06 67 SER A C 1
ATOM 547 O O . SER A 1 67 ? -3.677 -5.756 10.523 1.00 91.06 67 SER A O 1
ATOM 549 N N . ARG A 1 68 ? -3.879 -6.259 12.717 1.00 92.56 68 ARG A N 1
ATOM 550 C CA . ARG A 1 68 ? -3.017 -5.181 13.233 1.00 92.56 68 ARG A CA 1
ATOM 551 C C . ARG A 1 68 ? -1.577 -5.323 12.749 1.00 92.56 68 ARG A C 1
ATOM 553 O O . ARG A 1 68 ? -0.966 -4.341 12.344 1.00 92.56 68 ARG A O 1
ATOM 560 N N . VAL A 1 69 ? -1.058 -6.552 12.748 1.00 93.00 69 VAL A N 1
ATOM 561 C CA . VAL A 1 69 ? 0.313 -6.842 12.305 1.00 93.00 69 VAL A CA 1
ATOM 562 C C . VAL A 1 69 ? 0.462 -6.492 10.829 1.00 93.00 69 VAL A C 1
ATOM 564 O O . VAL A 1 69 ? 1.384 -5.770 10.470 1.00 93.00 69 VAL A O 1
ATOM 567 N N . CYS A 1 70 ? -0.493 -6.899 9.983 1.00 93.94 70 CYS A N 1
ATOM 568 C CA . CYS A 1 70 ? -0.463 -6.540 8.566 1.00 93.94 70 CYS A CA 1
ATOM 569 C C . CYS A 1 70 ? -0.515 -5.020 8.361 1.00 93.94 70 CYS A C 1
ATOM 571 O O . CYS A 1 70 ? 0.195 -4.520 7.499 1.00 93.94 70 CYS A O 1
ATOM 573 N N . ALA A 1 71 ? -1.298 -4.280 9.155 1.00 92.06 71 ALA A N 1
ATOM 574 C CA . ALA A 1 71 ? -1.382 -2.822 9.044 1.00 92.06 71 ALA A CA 1
ATOM 575 C C . ALA A 1 71 ? -0.071 -2.126 9.437 1.00 92.06 71 ALA A C 1
ATOM 577 O O . ALA A 1 71 ? 0.367 -1.214 8.740 1.00 92.06 71 ALA A O 1
ATOM 578 N N . ILE A 1 72 ? 0.572 -2.577 10.518 1.00 93.62 72 ILE A N 1
ATOM 579 C CA . ILE A 1 72 ? 1.861 -2.038 10.973 1.00 93.62 72 ILE A CA 1
ATOM 580 C C . ILE A 1 72 ? 2.959 -2.351 9.954 1.00 93.62 72 ILE A C 1
ATOM 582 O O . ILE A 1 72 ? 3.704 -1.455 9.562 1.00 93.62 72 ILE A O 1
ATOM 586 N N . VAL A 1 73 ? 3.037 -3.596 9.478 1.00 93.62 73 VAL A N 1
ATOM 587 C CA . VAL A 1 73 ? 4.039 -3.994 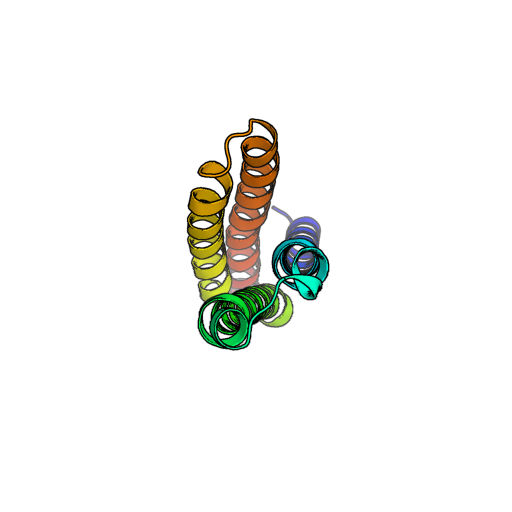8.480 1.00 93.62 73 VAL A CA 1
ATOM 588 C C . VAL A 1 73 ? 3.811 -3.252 7.162 1.00 93.62 73 VAL A C 1
ATOM 590 O O . VAL A 1 73 ? 4.766 -2.735 6.597 1.00 93.62 73 VAL A O 1
ATOM 593 N N . LEU A 1 74 ? 2.560 -3.116 6.703 1.00 91.88 74 LEU A N 1
ATOM 594 C CA . LEU A 1 74 ? 2.218 -2.345 5.501 1.00 91.88 74 LEU A CA 1
ATOM 595 C C . LEU A 1 74 ? 2.640 -0.876 5.625 1.00 91.88 74 LEU A C 1
ATOM 597 O O . LEU A 1 74 ? 3.167 -0.299 4.676 1.00 91.88 74 LEU A O 1
ATOM 601 N N . PHE A 1 75 ? 2.441 -0.280 6.801 1.00 91.25 75 PHE A N 1
ATOM 602 C CA . PHE A 1 75 ? 2.866 1.085 7.084 1.00 91.25 75 PHE A CA 1
ATOM 603 C C . PHE A 1 75 ? 4.391 1.230 7.018 1.00 91.25 75 PHE A C 1
ATOM 605 O O . PHE A 1 75 ? 4.881 2.105 6.309 1.00 91.25 75 PHE A O 1
ATOM 612 N N . ILE A 1 76 ? 5.148 0.341 7.666 1.00 89.12 76 ILE A N 1
ATOM 613 C CA . ILE A 1 76 ? 6.621 0.339 7.605 1.00 89.12 76 ILE A CA 1
ATOM 614 C C . ILE A 1 76 ? 7.104 0.137 6.163 1.00 89.12 76 ILE A C 1
ATOM 616 O O . ILE A 1 76 ? 7.975 0.858 5.684 1.00 89.12 76 ILE A O 1
ATOM 620 N N . PHE A 1 77 ? 6.491 -0.795 5.439 1.00 86.38 77 PHE A N 1
ATOM 621 C CA . PHE A 1 77 ? 6.824 -1.073 4.047 1.00 86.38 77 PHE A CA 1
ATOM 622 C C . PHE A 1 77 ? 6.570 0.134 3.135 1.00 86.38 77 PHE A C 1
ATOM 624 O O . PHE A 1 77 ? 7.362 0.419 2.240 1.00 86.38 77 PHE A O 1
ATOM 631 N N . SER A 1 78 ? 5.501 0.896 3.393 1.00 82.69 78 SER A N 1
ATOM 632 C CA . SER A 1 78 ? 5.220 2.133 2.657 1.00 82.69 78 SER A CA 1
ATOM 633 C C . SER A 1 78 ? 6.289 3.213 2.869 1.00 82.69 78 SER A C 1
ATOM 635 O O . SER A 1 78 ? 6.568 3.973 1.947 1.00 82.69 78 SER A O 1
ATOM 637 N N . ILE A 1 79 ? 6.940 3.243 4.039 1.00 80.56 79 ILE A N 1
ATOM 638 C CA . ILE A 1 79 ? 8.069 4.144 4.324 1.00 80.56 79 ILE A CA 1
ATOM 639 C C . ILE A 1 79 ? 9.316 3.715 3.538 1.00 80.56 79 ILE A C 1
ATOM 641 O O . ILE A 1 79 ? 10.068 4.560 3.057 1.00 80.56 79 ILE A O 1
ATOM 645 N N . PHE A 1 80 ? 9.534 2.411 3.367 1.00 78.69 80 PHE A N 1
ATOM 646 C CA . PHE A 1 80 ? 10.644 1.921 2.550 1.00 78.69 80 PHE A CA 1
ATOM 647 C C . PHE A 1 80 ? 10.454 2.299 1.073 1.00 78.69 80 PHE A C 1
ATOM 649 O O . PHE A 1 80 ? 11.339 2.898 0.471 1.00 78.69 80 PHE A O 1
ATOM 656 N N . MET A 1 81 ? 9.255 2.064 0.532 1.00 73.00 81 MET A N 1
ATOM 657 C CA . MET A 1 81 ? 8.871 2.501 -0.818 1.00 73.00 81 MET A CA 1
ATOM 658 C C . MET A 1 81 ? 8.994 4.018 -1.018 1.00 73.00 81 MET A C 1
ATOM 660 O O . MET A 1 81 ? 9.371 4.483 -2.091 1.00 73.00 81 MET A O 1
ATOM 664 N N . LEU A 1 82 ? 8.696 4.799 0.023 1.00 68.75 82 LEU A N 1
ATOM 665 C CA . LEU A 1 82 ? 8.846 6.251 0.018 1.00 68.75 82 LEU A CA 1
ATOM 666 C C . LEU A 1 82 ? 10.301 6.686 -0.195 1.00 68.75 82 LEU A C 1
ATOM 668 O O . LEU A 1 82 ? 10.548 7.616 -0.959 1.00 68.75 82 LEU A O 1
ATOM 672 N N . LYS A 1 83 ? 11.260 6.025 0.462 1.00 69.44 83 LYS A N 1
ATOM 673 C CA . LYS A 1 83 ? 12.684 6.353 0.323 1.00 69.44 83 LYS A CA 1
ATOM 674 C C . LYS A 1 83 ? 13.149 6.201 -1.128 1.00 69.44 83 LYS A C 1
ATOM 676 O O . LYS A 1 83 ? 13.825 7.090 -1.635 1.00 69.44 83 LYS A O 1
ATOM 681 N N . GLU A 1 84 ? 12.738 5.120 -1.785 1.00 68.50 84 GLU A N 1
ATOM 682 C CA . GLU A 1 84 ? 13.038 4.870 -3.200 1.00 68.50 84 GLU A CA 1
ATOM 683 C C . GLU A 1 84 ? 12.397 5.935 -4.104 1.00 68.50 84 GLU A C 1
ATOM 685 O O . GLU A 1 84 ? 13.046 6.472 -4.996 1.00 68.50 84 GLU A O 1
ATOM 690 N N . LEU A 1 85 ? 11.145 6.325 -3.832 1.00 66.12 85 LEU A N 1
ATOM 691 C CA . LEU A 1 85 ? 10.450 7.342 -4.629 1.00 66.12 85 LEU A CA 1
ATOM 692 C C . LEU A 1 85 ? 11.044 8.754 -4.462 1.00 66.12 85 LEU A C 1
ATOM 694 O O . LEU A 1 85 ? 10.996 9.547 -5.394 1.00 66.12 85 LEU A O 1
ATOM 698 N N . LEU A 1 86 ? 11.593 9.077 -3.286 1.00 66.00 86 LEU A N 1
ATOM 699 C CA . LEU A 1 86 ? 12.263 10.356 -3.007 1.00 66.00 86 LEU A CA 1
ATOM 700 C C . LEU A 1 86 ? 13.649 10.469 -3.644 1.00 66.00 86 LEU A C 1
ATOM 702 O O . LEU A 1 86 ? 14.126 11.584 -3.838 1.00 66.00 86 LEU A O 1
ATOM 706 N N . ALA A 1 87 ? 14.288 9.343 -3.967 1.00 67.31 87 ALA A N 1
ATOM 707 C CA . ALA A 1 87 ? 15.532 9.340 -4.730 1.00 67.31 87 ALA A CA 1
ATOM 708 C C . ALA A 1 87 ? 15.312 9.769 -6.195 1.00 67.31 87 ALA A C 1
ATOM 710 O O . ALA A 1 87 ? 16.258 10.172 -6.869 1.00 67.31 87 ALA A O 1
ATOM 711 N N . ILE A 1 88 ? 14.064 9.722 -6.675 1.00 67.62 88 ILE A N 1
ATOM 712 C CA . ILE A 1 88 ? 13.653 10.238 -7.980 1.00 67.62 88 ILE A CA 1
ATOM 713 C C . ILE A 1 88 ? 13.331 11.727 -7.798 1.00 67.62 88 ILE A C 1
ATOM 715 O O . ILE A 1 88 ? 12.278 12.091 -7.276 1.00 67.62 88 ILE A O 1
ATOM 719 N N . ASP A 1 89 ? 14.277 12.583 -8.180 1.00 58.34 89 ASP A N 1
ATOM 720 C CA . ASP A 1 89 ? 14.277 14.026 -7.919 1.00 58.34 89 ASP A CA 1
ATOM 721 C C . ASP A 1 89 ? 12.961 14.709 -8.363 1.00 58.34 89 ASP A C 1
ATOM 723 O O . ASP A 1 89 ? 12.680 14.885 -9.552 1.00 58.34 89 ASP A O 1
ATOM 727 N N . GLY A 1 90 ? 12.094 15.051 -7.400 1.00 60.50 90 GLY A N 1
ATOM 728 C CA . GLY A 1 90 ? 10.773 15.610 -7.681 1.00 60.50 90 GLY A CA 1
ATOM 729 C C . GLY A 1 90 ? 9.959 15.978 -6.436 1.00 60.50 90 GLY A C 1
ATOM 730 O O . GLY A 1 90 ? 9.896 15.246 -5.452 1.00 60.50 90 GLY A O 1
ATOM 731 N N . LYS A 1 91 ? 9.249 17.115 -6.492 1.00 63.44 91 LYS A N 1
ATOM 732 C CA . LYS A 1 91 ? 8.355 17.594 -5.411 1.00 63.44 91 LYS A CA 1
ATOM 733 C C . LYS A 1 91 ? 6.998 16.870 -5.363 1.00 63.44 91 LYS A C 1
ATOM 735 O O . LYS A 1 91 ? 6.367 16.815 -4.311 1.00 63.44 91 LYS A O 1
ATOM 740 N N . ALA A 1 92 ? 6.543 16.317 -6.489 1.00 64.44 92 ALA A N 1
ATOM 741 C CA . ALA A 1 92 ? 5.272 15.590 -6.595 1.00 64.44 92 ALA A CA 1
ATOM 742 C C . ALA A 1 92 ? 5.230 14.253 -5.807 1.00 64.44 92 ALA A C 1
ATOM 744 O O . ALA A 1 92 ? 4.219 14.008 -5.141 1.00 64.44 92 ALA A O 1
ATOM 745 N N . PRO A 1 93 ? 6.303 13.431 -5.786 1.00 69.94 93 PRO A N 1
ATOM 746 C CA . PRO A 1 93 ? 6.429 12.259 -4.915 1.00 69.94 93 PRO A CA 1
ATOM 747 C C . PRO A 1 93 ? 6.107 12.531 -3.442 1.00 69.94 93 PRO A C 1
ATOM 749 O O . PRO A 1 93 ? 5.401 11.752 -2.809 1.00 69.94 93 PRO A O 1
ATOM 752 N N . LEU A 1 94 ? 6.555 13.667 -2.898 1.00 72.94 94 LEU A N 1
ATOM 753 C CA . LEU A 1 94 ? 6.414 13.978 -1.474 1.00 72.94 94 LEU A CA 1
ATOM 754 C C . LEU A 1 94 ? 4.941 14.075 -1.029 1.00 72.94 94 LEU A C 1
ATOM 756 O O . LEU A 1 94 ? 4.570 13.542 0.017 1.00 72.94 94 LEU A O 1
ATOM 760 N N . LEU A 1 95 ? 4.091 14.725 -1.833 1.00 77.94 95 LEU A N 1
ATOM 761 C CA . LEU A 1 95 ? 2.668 14.923 -1.525 1.00 77.94 95 LEU A CA 1
ATOM 762 C C . LEU A 1 95 ? 1.883 13.610 -1.554 1.00 77.94 95 LEU A C 1
ATOM 764 O O . LEU A 1 95 ? 1.127 13.320 -0.624 1.00 77.94 95 LEU A O 1
ATOM 768 N N . ILE A 1 96 ? 2.085 12.803 -2.598 1.00 76.69 96 ILE A N 1
ATOM 769 C CA . ILE A 1 96 ? 1.436 11.492 -2.740 1.00 76.69 96 ILE A CA 1
ATOM 770 C C . ILE A 1 96 ? 1.816 10.603 -1.556 1.00 76.69 96 ILE A C 1
ATOM 772 O O . ILE A 1 96 ? 0.974 9.924 -0.967 1.00 76.69 96 ILE A O 1
ATOM 776 N N . CYS A 1 97 ? 3.074 10.664 -1.146 1.00 76.12 97 CYS A N 1
ATOM 777 C CA . CYS A 1 97 ? 3.570 9.869 -0.044 1.00 76.12 97 CYS A CA 1
ATOM 778 C C . CYS A 1 97 ? 3.045 10.322 1.314 1.00 76.12 97 CYS A C 1
ATOM 780 O O . CYS A 1 97 ? 2.658 9.473 2.115 1.00 76.12 97 CYS A O 1
ATOM 782 N N . ALA A 1 98 ? 2.935 11.629 1.561 1.00 81.62 98 ALA A N 1
ATOM 783 C CA . ALA A 1 98 ? 2.277 12.139 2.762 1.00 81.62 98 ALA A CA 1
ATOM 784 C C . ALA A 1 98 ? 0.810 11.674 2.842 1.00 81.62 98 ALA A C 1
ATOM 786 O O . ALA A 1 98 ? 0.344 11.262 3.908 1.00 81.62 98 ALA A O 1
ATOM 787 N N . MET A 1 99 ? 0.096 11.664 1.709 1.00 84.12 99 MET A N 1
ATOM 788 C CA . MET A 1 99 ? -1.273 11.144 1.633 1.00 84.12 99 MET A CA 1
ATOM 789 C C . MET A 1 99 ? -1.343 9.641 1.934 1.00 84.12 99 MET A C 1
ATOM 791 O O . MET A 1 99 ? -2.172 9.216 2.740 1.00 84.12 99 MET A O 1
ATOM 795 N N . LEU A 1 100 ? -0.467 8.831 1.334 1.00 83.06 100 LEU A N 1
ATOM 796 C CA . LEU A 1 100 ? -0.419 7.384 1.576 1.00 83.06 100 LEU A CA 1
ATOM 797 C C . LEU A 1 100 ? -0.062 7.055 3.024 1.00 83.06 100 LEU A C 1
ATOM 799 O O . LEU A 1 100 ? -0.699 6.203 3.645 1.00 83.06 100 LEU A O 1
ATOM 803 N N . TRP A 1 101 ? 0.906 7.774 3.585 1.00 86.75 101 TRP A N 1
ATOM 804 C CA . TRP A 1 101 ? 1.312 7.630 4.974 1.00 86.75 101 TRP A CA 1
ATOM 805 C C . TRP A 1 101 ? 0.152 7.924 5.929 1.00 86.75 101 TRP A C 1
ATOM 807 O O . TRP A 1 101 ? -0.121 7.143 6.843 1.00 86.75 101 TRP A O 1
ATOM 817 N N . TYR A 1 102 ? -0.609 8.989 5.661 1.00 89.44 102 TYR A N 1
ATOM 818 C CA . TYR A 1 102 ? -1.809 9.326 6.422 1.00 89.44 102 TYR A CA 1
ATOM 819 C C . TYR A 1 102 ? -2.893 8.238 6.335 1.00 89.44 102 TYR A C 1
ATOM 821 O O . TYR A 1 102 ? -3.480 7.872 7.359 1.00 89.44 102 TYR A O 1
ATOM 829 N N . ILE A 1 103 ? -3.136 7.679 5.143 1.00 89.06 103 ILE A N 1
ATOM 830 C CA . ILE A 1 103 ? -4.101 6.585 4.937 1.00 89.06 103 ILE A CA 1
ATOM 831 C C . ILE A 1 103 ? -3.684 5.337 5.723 1.00 89.06 103 ILE A C 1
ATOM 833 O O . ILE A 1 103 ? -4.504 4.771 6.448 1.00 89.06 103 ILE A O 1
ATOM 837 N N . TYR A 1 104 ? -2.419 4.917 5.636 1.00 89.81 104 TYR A N 1
ATOM 838 C CA . TYR A 1 104 ? -1.943 3.723 6.338 1.00 89.81 104 TYR A CA 1
ATOM 839 C C . TYR A 1 104 ? -1.893 3.916 7.857 1.00 89.81 104 TYR A C 1
ATOM 841 O O . TYR A 1 104 ? -2.268 3.005 8.597 1.00 89.81 104 TYR A O 1
ATOM 849 N N . TYR A 1 105 ? -1.554 5.115 8.338 1.00 92.38 105 TYR A N 1
ATOM 850 C CA . TYR A 1 105 ? -1.642 5.451 9.760 1.00 92.38 105 TYR A CA 1
ATOM 851 C C . TYR A 1 105 ? -3.086 5.380 10.282 1.00 92.38 105 TYR A C 1
ATOM 853 O O . TYR A 1 105 ? -3.352 4.773 11.325 1.00 92.38 105 TYR A O 1
ATOM 861 N N . LYS A 1 106 ? -4.052 5.936 9.535 1.00 92.19 106 LYS A N 1
ATOM 862 C CA . LYS A 1 106 ? -5.480 5.749 9.836 1.00 92.19 106 LYS A CA 1
ATOM 863 C C . LYS A 1 106 ? -5.875 4.275 9.796 1.00 92.19 106 LYS A C 1
ATOM 865 O O . LYS A 1 106 ? -6.677 3.840 10.618 1.00 92.19 106 LYS A O 1
ATOM 870 N N . GLY A 1 107 ? -5.287 3.501 8.890 1.00 88.69 107 GLY A N 1
ATOM 871 C CA . GLY A 1 107 ? -5.464 2.058 8.796 1.00 88.69 107 GLY A CA 1
ATOM 872 C C . GLY A 1 107 ? -5.093 1.303 10.059 1.00 88.69 107 GLY A C 1
ATOM 873 O O . GLY A 1 107 ? -5.868 0.466 10.519 1.00 88.69 107 GLY A O 1
ATOM 874 N N . ILE A 1 108 ? -3.959 1.652 10.668 1.00 93.06 108 ILE A N 1
ATOM 875 C CA . ILE A 1 108 ? -3.558 1.097 11.963 1.00 93.06 108 ILE A CA 1
ATOM 876 C C . ILE A 1 108 ? -4.650 1.394 12.995 1.00 93.06 108 ILE A C 1
ATOM 878 O O . ILE A 1 108 ? -5.190 0.461 13.592 1.00 93.06 108 ILE A O 1
ATOM 882 N N . LYS A 1 109 ? -5.067 2.659 13.139 1.00 91.94 109 LYS A N 1
ATOM 883 C CA . LYS A 1 109 ? -6.147 3.031 14.073 1.00 91.94 109 LYS A CA 1
ATOM 884 C C . LYS A 1 109 ? -7.429 2.236 13.816 1.00 91.94 109 LYS A C 1
ATOM 886 O O . LYS A 1 109 ? -8.020 1.731 14.768 1.00 91.94 109 LYS A O 1
ATOM 891 N N . ALA A 1 110 ? -7.821 2.068 12.550 1.00 89.75 110 ALA A N 1
ATOM 892 C CA . ALA A 1 110 ? -8.980 1.274 12.142 1.00 89.75 110 ALA A CA 1
ATOM 893 C C . ALA A 1 110 ? -8.890 -0.179 12.615 1.00 89.75 110 ALA A C 1
ATOM 895 O O . ALA A 1 110 ? -9.845 -0.693 13.193 1.00 89.75 110 ALA A O 1
ATOM 896 N N . THR A 1 111 ? -7.737 -0.830 12.449 1.00 91.12 111 THR A N 1
ATOM 897 C CA . THR A 1 111 ? -7.554 -2.208 12.934 1.00 91.12 111 THR A CA 1
ATOM 898 C C . THR A 1 111 ? -7.623 -2.327 14.458 1.00 91.12 111 THR A C 1
ATOM 900 O O . THR A 1 111 ? -8.209 -3.284 14.960 1.00 91.12 111 THR A O 1
ATOM 903 N N . PHE A 1 112 ? -7.100 -1.350 15.208 1.00 90.56 112 PHE A N 1
ATOM 904 C CA . PHE A 1 112 ? -7.218 -1.333 16.671 1.00 90.56 112 PHE A CA 1
ATOM 905 C C . PHE A 1 112 ? -8.656 -1.107 17.143 1.00 90.56 112 PHE A C 1
ATOM 907 O O . PHE A 1 112 ? -9.094 -1.773 18.075 1.00 90.56 112 PHE A O 1
ATOM 914 N N . TYR A 1 113 ? -9.408 -0.234 16.472 1.00 90.56 113 TYR A N 1
ATOM 915 C CA . TYR A 1 113 ? -10.824 -0.017 16.770 1.00 90.56 113 TYR A CA 1
ATOM 916 C C . TYR A 1 113 ? -11.644 -1.303 16.626 1.00 90.56 113 TYR A C 1
ATOM 918 O O . TYR A 1 113 ? -12.352 -1.681 17.553 1.00 90.56 113 TYR A O 1
ATOM 926 N N . PHE A 1 114 ? -11.485 -2.027 15.511 1.00 86.12 114 PHE A N 1
ATOM 927 C CA . PHE A 1 114 ? -12.177 -3.306 15.322 1.00 86.12 114 PHE A CA 1
ATOM 928 C C . PHE A 1 114 ? -11.752 -4.364 16.339 1.00 86.12 114 PHE A C 1
ATOM 930 O O . PHE A 1 114 ? -12.569 -5.191 16.718 1.00 86.12 114 PHE A O 1
ATOM 937 N N . HIS A 1 115 ? -10.497 -4.363 16.785 1.00 85.31 115 HIS A N 1
ATOM 938 C CA . HIS A 1 115 ? -10.052 -5.306 17.806 1.00 85.31 115 HIS A CA 1
ATOM 939 C C . HIS A 1 115 ? -10.668 -5.005 19.175 1.00 85.31 115 HIS A C 1
ATOM 941 O O . HIS A 1 115 ? -11.178 -5.915 19.819 1.00 85.31 115 HIS A O 1
ATOM 947 N N . ASN A 1 116 ? -10.654 -3.739 19.593 1.00 81.75 116 ASN A N 1
ATOM 948 C CA . ASN A 1 116 ? -11.158 -3.330 20.901 1.00 81.75 116 ASN A CA 1
ATOM 949 C C . ASN A 1 116 ? -12.681 -3.467 20.995 1.00 81.75 116 ASN A C 1
ATOM 951 O O . ASN A 1 116 ? -13.174 -3.945 22.008 1.00 81.75 116 ASN A O 1
ATOM 955 N N . ASN A 1 117 ? -13.420 -3.118 19.939 1.00 78.00 117 ASN A N 1
ATOM 956 C CA . ASN A 1 117 ? -14.873 -3.296 19.939 1.00 78.00 117 ASN A CA 1
ATOM 957 C C . ASN A 1 117 ? -15.267 -4.771 19.892 1.00 78.00 117 ASN A C 1
ATOM 959 O O . ASN A 1 117 ? -16.173 -5.182 20.597 1.00 78.00 117 ASN A O 1
ATOM 963 N N . ARG A 1 118 ? -14.527 -5.598 19.147 1.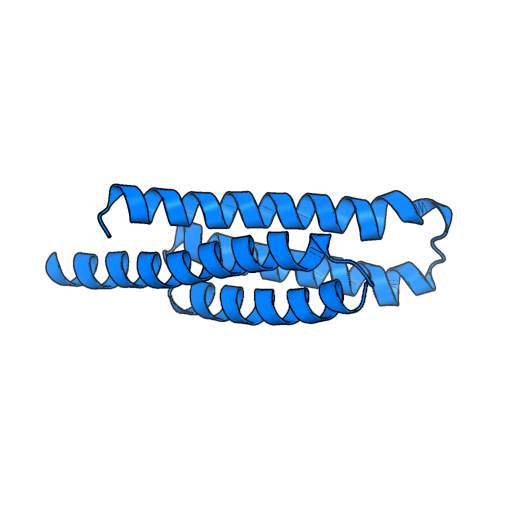00 67.56 118 ARG A N 1
ATOM 964 C CA . ARG A 1 118 ? -14.774 -7.043 19.119 1.00 67.56 118 ARG A CA 1
ATOM 965 C C . ARG A 1 118 ? -14.467 -7.726 20.455 1.00 67.56 118 ARG A C 1
ATOM 967 O O . ARG A 1 118 ? -14.952 -8.824 20.665 1.00 67.56 118 ARG A O 1
ATOM 974 N N . LEU A 1 119 ? -13.658 -7.113 21.325 1.00 59.50 119 LEU A N 1
ATOM 975 C CA . LEU A 1 119 ? -13.444 -7.555 22.709 1.00 59.50 119 LEU A CA 1
ATOM 976 C C . LEU A 1 119 ? -14.520 -7.035 23.675 1.00 59.50 119 LEU A C 1
ATOM 978 O O . LEU A 1 119 ? -14.644 -7.591 24.753 1.00 59.50 119 LEU A O 1
ATOM 982 N N . ALA A 1 120 ? -15.263 -5.985 23.313 1.00 55.44 120 ALA A N 1
ATOM 983 C CA . ALA A 1 120 ? -16.367 -5.452 24.114 1.00 55.44 120 ALA A CA 1
ATOM 984 C C . ALA A 1 120 ? -17.683 -6.228 23.911 1.00 55.44 120 ALA A C 1
ATOM 986 O O . ALA A 1 120 ? -18.589 -6.110 24.730 1.00 55.44 120 ALA A O 1
ATOM 987 N N . ASP A 1 121 ? -17.771 -7.017 22.834 1.00 47.03 121 ASP A N 1
ATOM 988 C CA . ASP A 1 121 ? -18.900 -7.908 22.533 1.00 47.03 121 ASP A 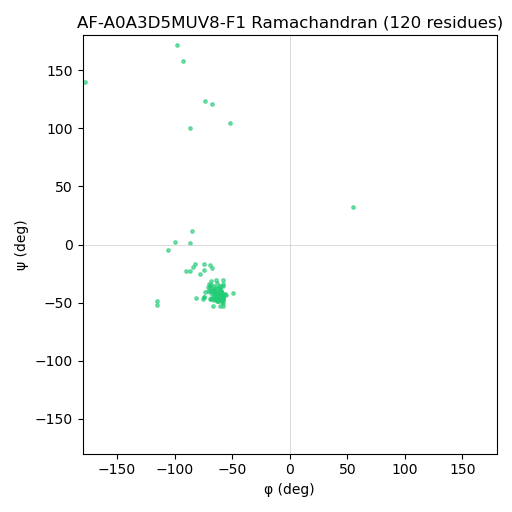CA 1
ATOM 989 C C . ASP A 1 121 ? -18.776 -9.305 23.195 1.00 47.03 121 ASP A C 1
ATOM 991 O O . ASP A 1 121 ? -19.641 -10.156 22.978 1.00 47.03 121 ASP A O 1
ATOM 995 N N . TYR A 1 122 ? -17.707 -9.559 23.967 1.00 44.41 122 TYR A N 1
ATOM 996 C CA . TYR A 1 122 ? -17.486 -10.775 24.773 1.00 44.41 122 TYR A CA 1
ATOM 997 C C . TYR A 1 122 ? -17.515 -10.445 26.265 1.00 44.41 122 TYR A C 1
ATOM 999 O O . TYR A 1 122 ? -18.025 -11.297 27.026 1.00 44.41 122 TYR A O 1
#